Protein AF-A0A842QWT5-F1 (afdb_monomer_lite)

Sequence (102 aa):
MESFHGPCQVLDLCELPLEIHAADLESFEITSGEIILLKTKNSLRGYETFRRDFVPVKLDATRFLIEKGVKTLGVDYLSVKKFGVMRRFMTPLSVPCPCSRD

Structure (mmCIF, N/CA/C/O backbone):
data_AF-A0A842QWT5-F1
#
_entry.id   AF-A0A842QWT5-F1
#
loop_
_atom_site.group_PDB
_atom_site.id
_atom_site.type_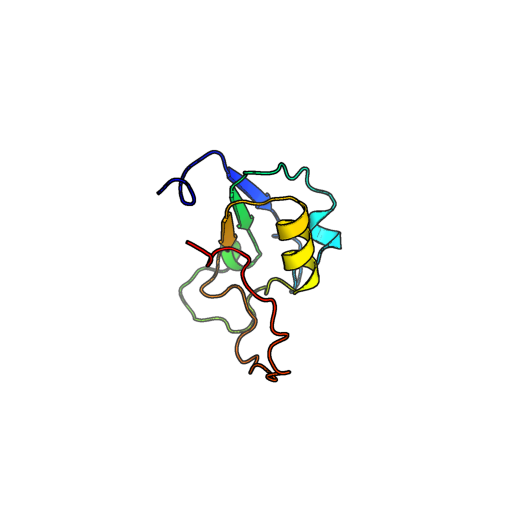symbol
_atom_site.label_atom_id
_atom_site.label_alt_id
_atom_site.label_comp_id
_atom_site.label_asym_id
_atom_site.label_entity_id
_atom_site.label_seq_id
_atom_site.pdbx_PDB_ins_code
_atom_site.Cartn_x
_atom_site.Cartn_y
_atom_site.Cartn_z
_atom_site.occupancy
_atom_site.B_iso_or_equiv
_atom_site.auth_seq_id
_atom_site.auth_comp_id
_atom_site.auth_asym_id
_atom_site.auth_atom_id
_atom_site.pdbx_PDB_model_num
ATOM 1 N N . MET A 1 1 ? -9.092 17.705 10.090 1.00 53.44 1 MET A N 1
ATOM 2 C CA . MET A 1 1 ? -7.684 17.764 9.623 1.00 53.44 1 MET A CA 1
ATOM 3 C C . MET A 1 1 ? -6.842 16.581 10.124 1.00 53.44 1 MET A C 1
ATOM 5 O O . MET A 1 1 ? -5.647 16.533 9.861 1.00 53.44 1 MET A O 1
ATOM 9 N N . GLU A 1 2 ? -7.454 15.597 10.792 1.00 64.06 2 GLU A N 1
ATOM 10 C CA . GLU A 1 2 ? -6.750 14.484 11.441 1.00 64.06 2 GLU A CA 1
ATOM 11 C C . GLU A 1 2 ? -6.324 13.365 10.482 1.00 64.06 2 GLU A C 1
ATOM 13 O O . GLU A 1 2 ? -5.411 12.619 10.801 1.00 64.06 2 GLU A O 1
ATOM 18 N N . SER A 1 3 ? -6.919 13.230 9.293 1.00 66.62 3 SER A N 1
ATOM 19 C CA . SER A 1 3 ? -6.627 12.115 8.371 1.00 66.62 3 SER A CA 1
ATOM 20 C C . SER A 1 3 ? -5.210 12.106 7.788 1.00 66.62 3 SER A C 1
ATOM 22 O O . SER A 1 3 ? -4.721 11.050 7.405 1.00 66.62 3 SER A O 1
ATOM 24 N N . PHE A 1 4 ? -4.528 13.250 7.737 1.00 71.38 4 PHE A N 1
ATOM 25 C CA . PHE A 1 4 ? -3.232 13.378 7.052 1.00 71.38 4 PHE A CA 1
ATOM 26 C C . PHE A 1 4 ? -2.016 13.327 7.984 1.00 71.38 4 PHE A C 1
ATOM 28 O O . PHE A 1 4 ? -0.892 13.460 7.512 1.00 71.38 4 PHE A O 1
ATOM 35 N N . HIS A 1 5 ? -2.222 13.167 9.293 1.00 76.25 5 HIS A N 1
ATOM 36 C CA . HIS A 1 5 ? -1.137 13.100 10.268 1.00 76.25 5 HIS A CA 1
ATOM 37 C C . HIS A 1 5 ? -1.436 12.062 11.353 1.00 76.25 5 HIS A C 1
ATOM 39 O O . HIS A 1 5 ? -2.593 11.834 11.716 1.00 76.25 5 HIS A O 1
ATOM 45 N N . GLY A 1 6 ? -0.386 11.414 11.850 1.00 84.12 6 GLY A N 1
ATOM 46 C CA . GLY A 1 6 ? -0.488 10.346 12.840 1.00 84.12 6 GLY A CA 1
ATOM 47 C C . GLY A 1 6 ? 0.585 9.273 12.647 1.00 84.12 6 GLY A C 1
ATOM 48 O O . GLY A 1 6 ? 1.430 9.413 11.758 1.00 84.12 6 GLY A O 1
ATOM 49 N N . PRO A 1 7 ? 0.562 8.214 13.475 1.00 84.88 7 PRO A N 1
ATOM 50 C CA . PRO A 1 7 ? 1.418 7.052 13.283 1.00 84.88 7 PRO A CA 1
ATOM 51 C C . PRO A 1 7 ? 1.169 6.437 11.905 1.00 84.88 7 PRO A C 1
ATOM 53 O O . PRO A 1 7 ? 0.028 6.334 11.440 1.00 84.88 7 PRO A O 1
ATOM 56 N N . CYS A 1 8 ? 2.261 6.064 11.245 1.00 90.25 8 CYS A N 1
ATOM 57 C CA . CYS A 1 8 ? 2.218 5.442 9.936 1.00 90.25 8 CYS A CA 1
ATOM 58 C C . CYS A 1 8 ? 3.119 4.215 9.890 1.00 90.25 8 CYS A C 1
ATOM 60 O O . CYS A 1 8 ? 4.169 4.176 10.535 1.00 90.25 8 CYS A O 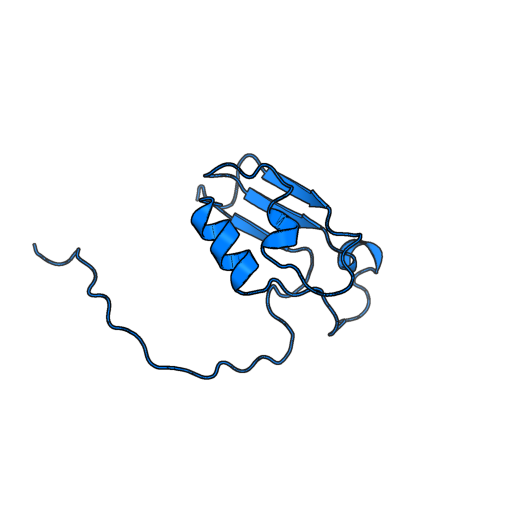1
ATOM 62 N N . GLN A 1 9 ? 2.702 3.238 9.098 1.00 91.50 9 GLN A N 1
ATOM 63 C CA . GLN A 1 9 ? 3.450 2.025 8.825 1.00 91.50 9 GLN A CA 1
ATOM 64 C C . GLN A 1 9 ? 3.814 2.003 7.345 1.00 91.50 9 GLN A C 1
ATOM 66 O O . GLN A 1 9 ? 2.977 2.253 6.474 1.00 91.50 9 GLN A O 1
ATOM 71 N N . VAL A 1 10 ? 5.080 1.708 7.060 1.00 91.00 10 VAL A N 1
ATOM 72 C CA . VAL A 1 10 ? 5.570 1.535 5.692 1.00 91.00 10 VAL A CA 1
ATOM 73 C C . VAL A 1 10 ? 5.618 0.044 5.393 1.00 91.00 10 VAL A C 1
ATOM 75 O O . VAL A 1 10 ? 6.358 -0.690 6.046 1.00 91.00 10 VAL A O 1
ATOM 78 N N . LEU A 1 11 ? 4.839 -0.397 4.409 1.00 90.94 11 LEU A N 1
ATOM 79 C CA . LEU A 1 11 ? 4.868 -1.771 3.915 1.00 90.94 11 LEU A CA 1
ATOM 80 C C . LEU A 1 11 ? 5.860 -1.842 2.758 1.00 90.94 11 LEU A C 1
ATOM 82 O O . LEU A 1 11 ? 5.676 -1.178 1.732 1.00 90.94 11 LEU A O 1
ATOM 86 N N . ASP A 1 12 ? 6.929 -2.618 2.940 1.00 89.12 12 ASP A N 1
ATOM 87 C CA . ASP A 1 12 ? 7.917 -2.838 1.889 1.00 89.12 12 ASP A CA 1
ATOM 88 C C . ASP A 1 12 ? 7.451 -3.965 0.961 1.00 89.12 12 ASP A C 1
ATOM 90 O O . ASP A 1 12 ? 7.410 -5.136 1.330 1.00 89.12 12 ASP A O 1
ATOM 94 N N . LEU A 1 13 ? 7.076 -3.576 -0.255 1.00 87.12 13 LEU A N 1
ATOM 95 C CA . LEU A 1 13 ? 6.597 -4.437 -1.330 1.00 87.12 13 LEU A CA 1
ATOM 96 C C . LEU A 1 13 ? 7.570 -4.402 -2.521 1.00 87.12 13 LEU A C 1
ATOM 98 O O . LEU A 1 13 ? 7.183 -4.677 -3.659 1.00 87.12 13 LEU A O 1
ATOM 102 N N . CYS A 1 14 ? 8.842 -4.045 -2.289 1.00 83.56 14 CYS A N 1
ATOM 103 C CA . CYS A 1 14 ? 9.859 -3.945 -3.339 1.00 83.56 14 CYS A CA 1
ATOM 104 C C . CYS A 1 14 ? 10.154 -5.274 -4.037 1.00 83.56 14 CYS A C 1
ATOM 106 O O . CYS A 1 14 ? 10.705 -5.248 -5.130 1.00 83.56 14 CYS A O 1
ATOM 108 N N . GLU A 1 15 ? 9.789 -6.421 -3.467 1.00 82.06 15 GLU A N 1
ATOM 109 C CA . GLU A 1 15 ? 9.971 -7.723 -4.121 1.00 82.06 15 GLU A CA 1
ATOM 110 C C . GLU A 1 15 ? 8.865 -8.018 -5.150 1.00 82.06 15 GLU A C 1
ATOM 112 O O . GLU A 1 15 ? 9.102 -8.718 -6.144 1.00 82.06 15 GLU A O 1
ATOM 117 N N . LEU A 1 16 ? 7.683 -7.401 -5.007 1.00 79.38 16 LEU A N 1
ATOM 118 C CA . LEU A 1 16 ? 6.539 -7.676 -5.874 1.00 79.38 16 LEU A CA 1
ATOM 119 C C . LEU A 1 16 ? 6.798 -7.225 -7.321 1.00 79.38 16 LEU A C 1
ATOM 121 O O . LEU A 1 16 ? 7.307 -6.127 -7.565 1.00 79.38 16 LEU A O 1
ATOM 125 N N . PRO A 1 17 ? 6.487 -8.071 -8.319 1.00 69.12 17 PRO A N 1
ATOM 126 C CA . PRO A 1 17 ? 6.869 -7.809 -9.696 1.00 69.12 17 PRO A CA 1
ATOM 127 C C . PRO A 1 17 ? 6.023 -6.730 -10.369 1.00 69.12 17 PRO A C 1
ATOM 129 O O . PRO A 1 17 ? 6.615 -5.930 -11.087 1.00 69.12 17 PRO A O 1
ATOM 132 N N . LEU A 1 18 ? 4.696 -6.682 -10.169 1.00 73.38 18 LEU A N 1
ATOM 133 C CA . LEU A 1 18 ? 3.845 -5.765 -10.944 1.00 73.38 18 LEU A CA 1
ATOM 134 C C . LEU A 1 18 ? 2.515 -5.326 -10.317 1.00 73.38 18 LEU A C 1
ATOM 136 O O . LEU A 1 18 ? 2.015 -4.301 -10.762 1.00 73.38 18 LEU A O 1
ATOM 140 N N . GLU A 1 19 ? 1.909 -6.035 -9.360 1.00 81.88 19 GLU A N 1
ATOM 141 C CA . GLU A 1 19 ? 0.564 -5.711 -8.842 1.00 81.88 19 GLU A CA 1
ATOM 142 C C . GLU A 1 19 ? 0.472 -6.029 -7.343 1.00 81.88 19 GLU A C 1
ATOM 144 O O . GLU A 1 19 ? 1.156 -6.939 -6.886 1.00 81.88 19 GLU A O 1
ATOM 149 N N . ILE A 1 20 ? -0.337 -5.266 -6.594 1.00 86.56 20 ILE A N 1
ATOM 150 C CA . ILE A 1 20 ? -0.552 -5.469 -5.149 1.00 86.56 2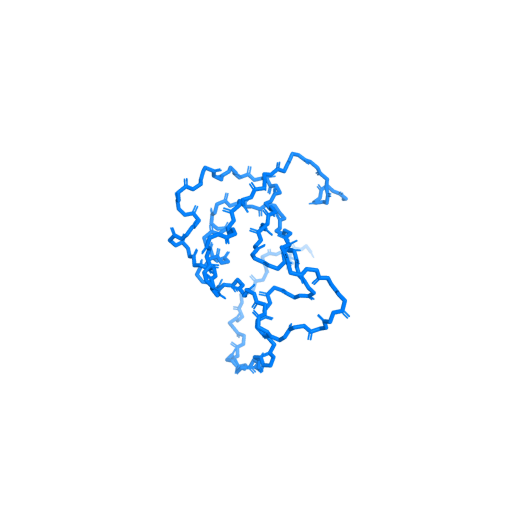0 ILE A CA 1
ATOM 151 C C . ILE A 1 20 ? -1.944 -6.056 -4.942 1.00 86.56 20 ILE A C 1
ATOM 153 O O . ILE A 1 20 ? -2.941 -5.402 -5.277 1.00 86.56 20 ILE A O 1
ATOM 157 N N . HIS A 1 21 ? -1.991 -7.263 -4.384 1.00 90.56 21 HIS A N 1
ATOM 158 C CA . HIS A 1 21 ? -3.193 -8.023 -4.052 1.00 90.56 21 HIS A CA 1
ATOM 159 C C . HIS A 1 21 ? -3.439 -8.081 -2.542 1.00 90.56 21 HIS A C 1
ATOM 161 O O . HIS A 1 21 ? -2.580 -7.721 -1.741 1.00 90.56 21 HIS A O 1
ATOM 167 N N . ALA A 1 22 ? -4.631 -8.534 -2.140 1.00 88.62 22 ALA A N 1
ATOM 168 C CA . ALA A 1 22 ? -4.943 -8.719 -0.719 1.00 88.62 22 ALA A CA 1
ATOM 169 C C . ALA A 1 22 ? -3.991 -9.727 -0.049 1.00 88.62 22 ALA A C 1
ATOM 171 O O . ALA A 1 22 ? -3.493 -9.454 1.038 1.00 88.62 22 ALA A O 1
ATOM 172 N N . ALA A 1 23 ? -3.658 -10.820 -0.743 1.00 89.75 23 ALA A N 1
ATOM 173 C CA . ALA A 1 23 ? -2.746 -11.854 -0.249 1.00 89.75 23 ALA A CA 1
ATOM 174 C C . ALA A 1 23 ? -1.345 -11.315 0.093 1.00 89.75 23 ALA A C 1
ATOM 176 O O . ALA A 1 23 ? -0.715 -11.793 1.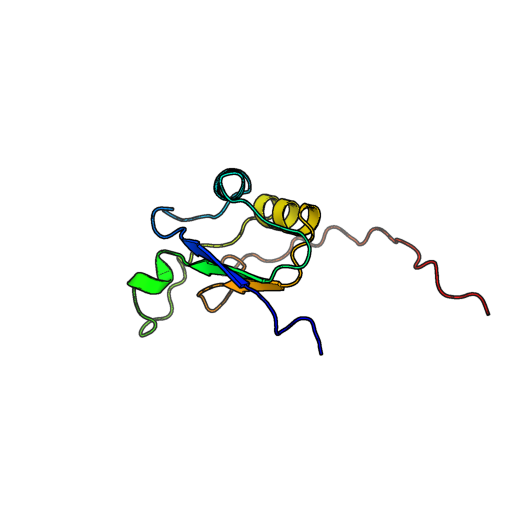031 1.00 89.75 23 ALA A O 1
ATOM 177 N N . ASP A 1 24 ? -0.877 -10.289 -0.625 1.00 88.69 24 ASP A N 1
ATOM 178 C CA . ASP A 1 24 ? 0.412 -9.649 -0.343 1.00 88.69 24 ASP A CA 1
ATOM 179 C C . ASP A 1 24 ? 0.370 -8.789 0.930 1.00 88.69 24 ASP A C 1
ATOM 181 O O . ASP A 1 24 ? 1.407 -8.467 1.499 1.00 88.69 24 ASP A O 1
ATOM 185 N N . LEU A 1 25 ? -0.826 -8.384 1.367 1.00 88.38 25 LEU A N 1
ATOM 186 C CA . LEU A 1 25 ? -1.044 -7.541 2.542 1.00 88.38 25 LEU A CA 1
ATOM 187 C C . LEU A 1 25 ? -1.368 -8.357 3.800 1.00 88.38 25 LEU A C 1
ATOM 189 O O . LEU A 1 25 ? -1.206 -7.853 4.908 1.00 88.38 25 LEU A O 1
ATOM 193 N N . GLU A 1 26 ? -1.804 -9.610 3.648 1.00 88.50 26 GLU A N 1
ATOM 194 C CA . GLU A 1 26 ? -2.192 -10.495 4.755 1.00 88.50 26 GLU A CA 1
ATOM 195 C C . GLU A 1 26 ? -1.037 -10.827 5.707 1.00 88.50 26 GLU A C 1
ATOM 197 O O . GLU A 1 26 ? -1.274 -11.066 6.890 1.00 88.50 26 GLU A O 1
ATOM 202 N N . SER A 1 27 ? 0.207 -10.811 5.221 1.00 88.94 27 SER A N 1
ATOM 203 C CA . SER A 1 27 ? 1.396 -11.051 6.046 1.00 88.94 27 SER A CA 1
ATOM 204 C C . SER A 1 27 ? 1.756 -9.885 6.967 1.00 88.94 27 SER A C 1
ATOM 206 O O . SER A 1 27 ? 2.627 -10.036 7.822 1.00 88.94 27 SER A O 1
ATOM 208 N N . PHE A 1 28 ? 1.141 -8.716 6.778 1.00 89.06 28 PHE A N 1
ATOM 209 C CA . PHE A 1 28 ? 1.418 -7.530 7.576 1.00 89.06 28 PHE A CA 1
ATOM 210 C C . PHE A 1 28 ? 0.364 -7.359 8.669 1.00 89.06 28 PHE A C 1
ATOM 212 O O . PHE A 1 28 ? -0.842 -7.454 8.432 1.00 89.06 28 PHE A O 1
ATOM 219 N N . GLU A 1 29 ? 0.821 -7.047 9.878 1.00 89.44 29 GLU A N 1
ATOM 220 C CA . GLU A 1 29 ? -0.067 -6.568 10.931 1.00 89.44 29 GLU A CA 1
ATOM 221 C C . GLU A 1 29 ? -0.489 -5.139 10.586 1.00 89.44 29 GLU A C 1
ATOM 223 O O . GLU A 1 29 ? 0.356 -4.250 10.519 1.00 89.44 29 GLU A O 1
ATOM 228 N N . ILE A 1 30 ? -1.783 -4.952 10.312 1.00 89.06 30 ILE A N 1
ATOM 229 C CA . ILE A 1 30 ? -2.400 -3.659 9.994 1.00 89.06 30 ILE A CA 1
ATOM 230 C C . ILE A 1 30 ? -3.450 -3.372 11.058 1.00 89.06 30 ILE A C 1
ATOM 232 O O . ILE A 1 30 ? -4.407 -4.145 11.210 1.00 89.06 30 ILE A O 1
ATOM 236 N N . THR A 1 31 ? -3.294 -2.252 11.761 1.00 86.56 31 THR A N 1
ATOM 237 C CA . THR A 1 31 ? -4.214 -1.834 12.819 1.00 86.56 31 THR A CA 1
ATOM 238 C C . THR A 1 31 ? -5.187 -0.776 12.304 1.00 86.56 31 THR A C 1
ATOM 240 O O . THR A 1 31 ? -4.854 0.102 11.505 1.00 86.56 31 THR A O 1
ATOM 243 N N . SER A 1 32 ? -6.428 -0.838 12.785 1.00 87.94 32 SER A N 1
ATOM 244 C CA . SER A 1 32 ? -7.441 0.166 12.462 1.00 87.94 32 SER A CA 1
ATOM 245 C C . SER A 1 32 ? -7.001 1.561 12.920 1.00 87.94 32 SER A C 1
ATOM 247 O O . SER A 1 32 ? -6.552 1.745 14.049 1.00 87.94 32 SER A O 1
ATOM 249 N N . GLY A 1 33 ? -7.198 2.564 12.063 1.00 85.81 33 GLY A N 1
ATOM 250 C CA . GLY A 1 33 ? -6.848 3.962 12.326 1.00 85.81 33 GLY A CA 1
ATOM 251 C C . GLY A 1 33 ? -5.434 4.371 11.903 1.00 85.81 33 GLY A C 1
ATOM 252 O O . GLY A 1 33 ? -5.099 5.553 12.017 1.00 85.81 33 GLY A O 1
ATOM 253 N N . GLU A 1 34 ? -4.627 3.447 11.377 1.00 88.50 34 GLU A N 1
ATOM 254 C CA . GLU A 1 34 ? -3.264 3.731 10.918 1.00 88.50 34 GLU A CA 1
ATOM 255 C C . GLU A 1 34 ? -3.214 4.355 9.519 1.00 88.50 34 GLU A C 1
ATOM 257 O O . GLU A 1 34 ? -4.140 4.243 8.706 1.00 88.50 34 GLU A O 1
ATOM 262 N N . ILE A 1 35 ? -2.098 5.029 9.241 1.00 91.00 35 ILE A N 1
ATOM 263 C CA . ILE A 1 35 ? -1.735 5.499 7.905 1.00 91.00 35 ILE A CA 1
ATOM 264 C C . ILE A 1 35 ? -0.781 4.470 7.292 1.00 91.00 35 ILE A C 1
ATOM 266 O O . ILE A 1 35 ? 0.303 4.236 7.821 1.00 91.00 35 ILE A O 1
ATOM 270 N N . ILE A 1 36 ? -1.160 3.875 6.166 1.00 92.06 36 ILE A N 1
ATOM 271 C CA . ILE A 1 36 ? -0.353 2.866 5.475 1.00 92.06 36 ILE A CA 1
ATOM 272 C C . ILE A 1 36 ? 0.340 3.500 4.275 1.00 92.06 36 ILE A C 1
ATOM 274 O O . ILE A 1 36 ? -0.306 4.133 3.441 1.00 92.06 36 ILE A O 1
ATOM 278 N N . LEU A 1 37 ? 1.654 3.319 4.169 1.00 90.69 37 LEU A N 1
ATOM 279 C CA . LEU A 1 37 ? 2.463 3.764 3.037 1.00 90.69 37 LEU A CA 1
ATOM 280 C C . LEU A 1 37 ? 3.005 2.541 2.293 1.00 90.69 37 LEU A C 1
ATOM 282 O O . LEU A 1 37 ? 3.694 1.712 2.881 1.00 90.69 37 LEU A O 1
ATOM 286 N N . LEU A 1 38 ? 2.707 2.429 1.000 1.00 89.94 38 LEU A N 1
ATOM 287 C CA . LEU A 1 38 ? 3.187 1.333 0.160 1.00 89.94 38 LEU A CA 1
ATOM 288 C C . LEU A 1 38 ? 4.481 1.749 -0.537 1.00 89.94 38 LEU A C 1
ATOM 290 O O . LEU A 1 38 ? 4.481 2.669 -1.360 1.00 89.94 38 LEU A O 1
ATOM 294 N N . LYS A 1 39 ? 5.573 1.053 -0.224 1.00 87.94 39 LYS A N 1
ATOM 295 C CA . LYS A 1 39 ? 6.858 1.206 -0.904 1.00 87.94 39 LYS A CA 1
ATOM 296 C C . LYS A 1 39 ? 7.001 0.085 -1.927 1.00 87.94 39 LYS A C 1
ATOM 298 O O . LYS A 1 39 ? 6.989 -1.086 -1.567 1.00 87.94 39 LYS A O 1
ATOM 303 N N . THR A 1 40 ? 7.123 0.433 -3.200 1.00 84.44 40 THR A N 1
ATOM 304 C CA . THR A 1 40 ? 7.182 -0.519 -4.313 1.00 84.44 40 THR A CA 1
ATOM 305 C C . THR A 1 40 ? 8.504 -0.399 -5.069 1.00 84.44 40 THR A C 1
ATOM 307 O O . THR A 1 40 ? 9.335 0.470 -4.794 1.00 84.44 40 THR A O 1
ATOM 310 N N . LYS A 1 41 ? 8.697 -1.237 -6.098 1.00 80.06 41 LYS A N 1
ATOM 311 C CA . LYS A 1 41 ? 9.840 -1.127 -7.024 1.00 80.06 41 LYS A CA 1
ATOM 312 C C . LYS A 1 41 ? 9.966 0.252 -7.682 1.00 80.06 41 LYS A C 1
ATOM 314 O O . LYS A 1 41 ? 11.047 0.580 -8.168 1.00 80.06 41 LYS A O 1
ATOM 319 N N . ASN A 1 42 ? 8.909 1.070 -7.706 1.00 72.50 42 ASN A N 1
ATOM 320 C CA . ASN A 1 42 ? 8.988 2.436 -8.224 1.00 72.50 42 ASN A CA 1
ATOM 321 C C . ASN A 1 42 ? 9.989 3.291 -7.439 1.00 72.50 42 ASN A C 1
ATOM 323 O O . ASN A 1 42 ? 10.750 4.039 -8.054 1.00 72.50 42 ASN A O 1
ATOM 327 N N . SER A 1 43 ? 10.072 3.101 -6.119 1.00 68.88 43 SER A N 1
ATOM 328 C CA . SER A 1 43 ? 11.035 3.795 -5.256 1.00 68.88 43 SER A CA 1
ATOM 329 C C . SER A 1 43 ? 12.503 3.520 -5.622 1.00 68.88 43 SER A C 1
ATOM 331 O O . SER A 1 43 ? 13.364 4.348 -5.340 1.00 68.88 43 SER A O 1
ATOM 333 N N . LEU A 1 44 ? 12.804 2.394 -6.283 1.00 70.31 44 LEU A N 1
ATOM 334 C CA . LEU A 1 44 ? 14.166 2.012 -6.692 1.00 70.31 44 LEU A CA 1
ATOM 335 C C . LEU A 1 44 ? 14.550 2.510 -8.098 1.00 70.31 44 LEU A C 1
ATOM 337 O O . LEU A 1 44 ? 15.714 2.428 -8.482 1.00 70.31 44 LEU A O 1
ATOM 341 N N . ARG A 1 45 ? 13.585 2.989 -8.896 1.00 67.19 45 ARG A N 1
ATOM 342 C CA . ARG A 1 45 ? 13.760 3.253 -10.341 1.00 67.19 45 ARG A CA 1
ATOM 343 C C . ARG A 1 45 ? 13.900 4.737 -10.704 1.00 67.19 45 ARG A C 1
ATOM 345 O O . ARG A 1 45 ? 14.117 5.032 -11.883 1.00 67.19 45 ARG A O 1
ATOM 352 N N . GLY A 1 46 ? 13.792 5.635 -9.718 1.00 64.12 46 GLY A N 1
ATOM 353 C CA . GLY A 1 46 ? 13.849 7.092 -9.889 1.00 64.12 46 GLY A CA 1
ATOM 354 C C . GLY A 1 46 ? 12.633 7.686 -10.623 1.00 64.12 46 GLY A C 1
ATOM 355 O O . GLY A 1 46 ? 11.861 6.971 -11.262 1.00 64.12 46 GLY A O 1
ATOM 356 N N . TYR A 1 47 ? 12.468 9.013 -10.546 1.00 65.81 47 TYR A N 1
ATOM 357 C CA . TYR A 1 47 ? 11.302 9.742 -11.089 1.00 65.81 47 TYR A CA 1
ATOM 358 C C . TYR A 1 47 ? 11.589 10.536 -12.375 1.00 65.81 47 TYR A C 1
ATOM 360 O O . TYR A 1 47 ? 10.741 11.300 -12.826 1.00 65.81 47 TYR A O 1
ATOM 368 N N . GLU A 1 48 ? 12.765 10.369 -12.985 1.00 66.44 48 GLU A N 1
ATOM 369 C CA . GLU A 1 48 ? 13.196 11.179 -14.139 1.00 66.44 48 GLU A CA 1
ATOM 370 C C . GLU A 1 48 ? 12.363 10.943 -15.408 1.00 66.44 48 GLU A C 1
ATOM 372 O O . GLU A 1 48 ? 12.296 11.800 -16.286 1.00 66.44 48 GLU A O 1
ATOM 377 N N . THR A 1 49 ? 11.702 9.788 -15.514 1.00 68.44 49 THR A N 1
ATOM 378 C CA . THR A 1 49 ? 10.855 9.432 -16.658 1.00 68.44 49 THR A CA 1
ATOM 379 C C . THR A 1 49 ? 9.493 8.931 -16.194 1.00 68.44 49 THR A C 1
ATOM 381 O O . THR A 1 49 ? 9.389 8.109 -15.282 1.00 68.44 49 THR A O 1
ATOM 384 N N . PHE A 1 50 ? 8.425 9.409 -16.843 1.00 67.31 50 PHE A N 1
ATOM 385 C CA . PHE A 1 50 ? 7.082 8.886 -16.605 1.00 67.31 50 PHE A CA 1
ATOM 386 C C . PHE A 1 50 ? 6.996 7.441 -17.100 1.00 67.31 50 PHE A C 1
ATOM 388 O O . PHE A 1 50 ? 7.125 7.157 -18.294 1.00 67.31 50 PHE A O 1
ATOM 395 N N . ARG A 1 51 ? 6.752 6.524 -16.169 1.00 66.31 51 ARG A N 1
ATOM 396 C CA . ARG A 1 51 ? 6.643 5.090 -16.400 1.00 66.31 51 ARG A CA 1
ATOM 397 C C . ARG A 1 51 ? 5.180 4.691 -16.317 1.00 66.31 51 ARG A C 1
ATOM 399 O O . ARG A 1 51 ? 4.481 5.010 -15.363 1.00 66.31 51 ARG A O 1
ATOM 406 N N . ARG A 1 52 ? 4.698 4.010 -17.356 1.00 65.56 52 ARG A N 1
ATOM 407 C CA . ARG A 1 52 ? 3.305 3.536 -17.451 1.00 65.56 52 ARG A CA 1
ATOM 408 C C . ARG A 1 52 ? 3.110 2.156 -16.809 1.00 65.56 52 ARG A C 1
ATOM 410 O O . ARG A 1 52 ? 1.973 1.738 -16.620 1.00 65.56 52 ARG A O 1
ATOM 417 N N . ASP A 1 53 ? 4.207 1.487 -16.467 1.00 65.50 53 ASP A N 1
ATOM 418 C CA . ASP A 1 53 ? 4.323 0.172 -15.826 1.00 65.50 53 ASP A CA 1
ATOM 419 C C . ASP A 1 53 ? 4.443 0.252 -14.292 1.00 65.50 53 ASP A C 1
ATOM 421 O O . ASP A 1 53 ? 5.046 -0.620 -13.674 1.00 65.50 53 ASP A O 1
ATOM 425 N N . PHE A 1 54 ? 3.899 1.296 -13.661 1.00 69.12 54 PHE A N 1
ATOM 426 C CA . PHE A 1 54 ? 3.885 1.381 -12.200 1.00 69.12 54 PHE A CA 1
ATOM 427 C C . PHE A 1 54 ? 2.975 0.321 -11.579 1.00 69.12 54 PHE A C 1
ATOM 429 O O . PHE A 1 54 ? 1.956 -0.053 -12.162 1.00 69.12 54 PHE A O 1
ATOM 436 N N . VAL A 1 55 ? 3.335 -0.110 -10.370 1.00 73.75 55 VAL A N 1
ATOM 437 C CA . VAL A 1 55 ? 2.605 -1.111 -9.589 1.00 73.75 55 VAL A CA 1
ATOM 438 C C . VAL A 1 55 ? 1.237 -0.553 -9.161 1.00 73.75 55 VAL A C 1
ATOM 440 O O . VAL A 1 55 ? 1.193 0.367 -8.343 1.00 73.75 55 VAL A O 1
ATOM 443 N N . PRO A 1 56 ? 0.105 -1.048 -9.698 1.00 79.00 56 PRO A N 1
ATOM 444 C CA . PRO A 1 56 ? -1.214 -0.597 -9.294 1.00 79.00 56 PRO A CA 1
ATOM 445 C C . PRO A 1 56 ? -1.711 -1.375 -8.070 1.00 79.00 56 PRO A C 1
ATOM 447 O O . PRO A 1 56 ? -1.465 -2.576 -7.927 1.00 79.00 56 PRO A O 1
ATOM 450 N N . VAL A 1 57 ? -2.502 -0.700 -7.235 1.00 83.00 57 VAL A N 1
ATOM 451 C CA . VAL A 1 57 ? -3.244 -1.345 -6.146 1.00 83.00 57 VAL A CA 1
ATOM 452 C C . VAL A 1 57 ? -4.527 -1.933 -6.724 1.00 83.00 57 VAL A C 1
ATOM 454 O O . VAL A 1 57 ? -5.323 -1.228 -7.358 1.00 83.00 57 VAL A O 1
ATOM 457 N N . LYS A 1 58 ? -4.733 -3.239 -6.549 1.00 87.38 58 LYS A N 1
ATOM 458 C CA . LYS A 1 58 ? -5.931 -3.919 -7.044 1.00 87.38 58 LYS A CA 1
ATOM 459 C C . LYS A 1 58 ? -7.137 -3.676 -6.135 1.00 87.38 58 LYS A C 1
ATOM 461 O O . LYS A 1 58 ? -7.038 -3.157 -5.021 1.00 87.38 58 LYS A O 1
ATOM 466 N N . LEU A 1 59 ? -8.322 -4.000 -6.653 1.00 85.94 59 LEU A N 1
ATOM 467 C CA . LEU A 1 59 ? -9.582 -3.756 -5.948 1.00 85.94 59 LEU A CA 1
ATOM 468 C C . LEU A 1 59 ? -9.714 -4.615 -4.683 1.00 85.94 59 LEU A C 1
ATOM 470 O O . LEU A 1 59 ? -10.238 -4.134 -3.686 1.00 85.94 59 LEU A O 1
ATOM 474 N N . ASP A 1 60 ? -9.246 -5.858 -4.725 1.00 89.44 60 ASP A N 1
ATOM 475 C CA . ASP A 1 60 ? -9.163 -6.770 -3.580 1.00 89.44 60 ASP A CA 1
ATOM 476 C C . ASP A 1 60 ? -8.246 -6.211 -2.484 1.00 89.44 60 ASP A C 1
ATOM 478 O O . ASP A 1 60 ? -8.689 -6.089 -1.347 1.00 89.44 60 ASP A O 1
ATOM 482 N N . ALA A 1 61 ? -7.040 -5.753 -2.832 1.00 88.31 61 ALA A N 1
ATOM 483 C CA . ALA A 1 61 ? -6.141 -5.084 -1.888 1.00 88.31 61 ALA 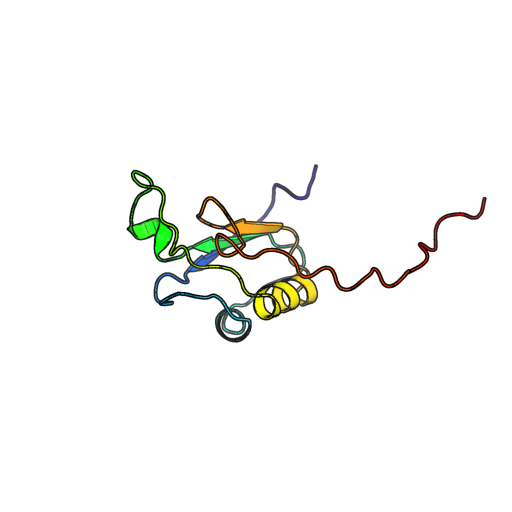A CA 1
ATOM 484 C C . ALA A 1 61 ? -6.790 -3.837 -1.263 1.00 88.31 61 ALA A C 1
ATOM 486 O O . ALA A 1 61 ? -6.704 -3.602 -0.060 1.00 88.31 61 ALA A O 1
ATOM 487 N N . THR A 1 62 ? -7.507 -3.054 -2.076 1.00 86.75 62 THR A N 1
ATOM 488 C CA . THR A 1 62 ? -8.230 -1.869 -1.589 1.00 86.75 62 THR A CA 1
ATOM 489 C C . THR A 1 62 ? -9.334 -2.249 -0.599 1.00 86.75 62 THR A C 1
ATOM 491 O O . THR A 1 62 ? -9.489 -1.589 0.424 1.00 86.75 62 THR A O 1
ATOM 494 N N . ARG A 1 63 ? -10.102 -3.309 -0.884 1.00 88.56 63 ARG A N 1
ATOM 495 C CA . ARG A 1 63 ? -11.155 -3.805 0.016 1.00 88.56 63 ARG A CA 1
ATOM 496 C C . ARG A 1 63 ? -10.577 -4.306 1.331 1.00 88.56 63 ARG A C 1
ATOM 498 O O . ARG A 1 63 ? -11.083 -3.917 2.375 1.00 88.56 63 ARG A O 1
ATOM 505 N N . PHE A 1 64 ? -9.485 -5.064 1.275 1.00 89.88 64 PHE A N 1
ATOM 506 C CA . PHE A 1 64 ? -8.783 -5.547 2.462 1.00 89.88 64 PHE A CA 1
ATOM 507 C C . PHE A 1 64 ? -8.370 -4.395 3.392 1.00 89.88 64 PHE A C 1
ATOM 509 O O . PHE A 1 64 ? -8.653 -4.425 4.586 1.00 89.88 64 PHE A O 1
ATOM 516 N N . LEU A 1 65 ? -7.778 -3.328 2.844 1.00 88.44 65 LEU A N 1
ATOM 517 C CA . LEU A 1 65 ? -7.368 -2.156 3.631 1.00 88.44 65 LEU A CA 1
ATOM 518 C C . LEU A 1 65 ? -8.561 -1.398 4.242 1.00 88.44 65 LEU A C 1
ATOM 520 O O . LEU A 1 65 ? -8.467 -0.913 5.369 1.00 88.44 65 LEU A O 1
ATOM 524 N N . ILE A 1 66 ? -9.688 -1.316 3.526 1.00 89.44 66 ILE A N 1
ATOM 525 C CA . ILE A 1 66 ? -10.928 -0.717 4.046 1.00 89.44 66 ILE A CA 1
ATOM 526 C C . ILE A 1 66 ? -11.482 -1.554 5.204 1.00 89.44 66 ILE A C 1
ATOM 528 O O . ILE A 1 66 ? -11.830 -0.998 6.242 1.00 89.44 66 ILE A O 1
ATOM 532 N N . GLU A 1 67 ? -11.536 -2.878 5.047 1.00 90.25 67 GLU A N 1
ATOM 533 C CA . GLU A 1 67 ? -12.012 -3.805 6.083 1.00 90.25 67 GLU A CA 1
ATOM 534 C C . GLU A 1 67 ? -11.129 -3.774 7.337 1.00 90.25 67 GLU A C 1
ATOM 536 O O . GLU A 1 67 ? -11.637 -3.880 8.451 1.00 90.25 67 GLU A O 1
ATOM 541 N N . LYS A 1 68 ? -9.818 -3.551 7.176 1.00 89.56 68 LYS A N 1
ATOM 542 C CA . LYS A 1 68 ? -8.876 -3.344 8.287 1.00 89.56 68 LYS A CA 1
ATOM 543 C C . LYS A 1 68 ? -9.001 -1.977 8.969 1.00 89.56 68 LYS A C 1
ATOM 545 O O . LYS A 1 68 ? -8.369 -1.767 9.999 1.00 89.56 68 LYS A O 1
ATOM 550 N N . GLY A 1 69 ? -9.808 -1.057 8.438 1.00 89.31 69 GLY A N 1
ATOM 551 C CA . GLY A 1 69 ? -10.029 0.261 9.036 1.00 89.31 69 GLY A CA 1
ATOM 552 C C . GLY A 1 69 ? -8.870 1.237 8.830 1.00 89.31 69 GLY A C 1
ATOM 553 O O . GLY A 1 69 ? -8.649 2.115 9.666 1.00 89.31 69 GLY A O 1
ATOM 554 N N . VAL A 1 70 ? -8.108 1.094 7.741 1.00 89.25 70 VAL A N 1
ATOM 555 C CA . VAL A 1 70 ? -7.004 2.009 7.414 1.00 89.25 70 VAL A CA 1
ATOM 556 C C . VAL A 1 70 ? -7.538 3.427 7.206 1.00 89.25 70 VAL A C 1
ATOM 558 O O . VAL A 1 70 ? -8.481 3.652 6.445 1.00 89.25 70 VAL A O 1
ATOM 561 N N . LYS A 1 71 ? -6.909 4.402 7.867 1.00 87.88 71 LYS A N 1
ATOM 562 C CA . LYS A 1 71 ? -7.309 5.815 7.821 1.00 87.88 71 LYS A CA 1
ATOM 563 C C . LYS A 1 71 ? -6.930 6.463 6.494 1.00 87.88 71 LYS A C 1
ATOM 565 O O . L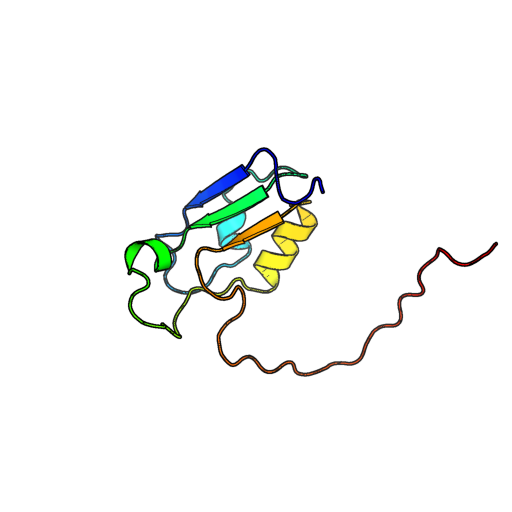YS A 1 71 ? -7.724 7.200 5.913 1.00 87.88 71 LYS A O 1
ATOM 570 N N . THR A 1 72 ? -5.705 6.192 6.044 1.00 86.62 72 THR A N 1
ATOM 571 C CA . THR A 1 72 ? -5.092 6.825 4.872 1.00 86.62 72 THR A CA 1
ATOM 572 C C . THR A 1 72 ? -4.131 5.857 4.198 1.00 86.62 72 THR A C 1
ATOM 574 O O . THR A 1 72 ? -3.352 5.192 4.875 1.00 86.62 72 THR A O 1
ATOM 577 N N . LEU A 1 73 ? -4.163 5.818 2.864 1.00 88.00 73 LEU A N 1
ATOM 578 C CA . LEU A 1 73 ? -3.235 5.049 2.039 1.00 88.00 73 LEU A CA 1
ATOM 579 C C . LEU A 1 73 ? -2.350 6.000 1.227 1.00 88.00 73 LEU A C 1
ATOM 581 O O . LEU A 1 73 ? -2.859 6.801 0.442 1.00 88.00 73 LEU A O 1
ATOM 585 N N . GLY A 1 74 ? -1.036 5.895 1.397 1.00 87.00 74 GLY A N 1
ATOM 586 C CA . GLY A 1 74 ? -0.035 6.556 0.567 1.00 87.00 74 GLY A CA 1
ATOM 587 C C . GLY A 1 74 ? 0.622 5.570 -0.393 1.00 87.00 74 GLY A C 1
ATOM 588 O O . GLY A 1 74 ? 0.885 4.422 -0.038 1.00 87.00 74 GLY A O 1
ATOM 589 N N . VAL A 1 75 ? 0.900 6.027 -1.611 1.00 84.00 75 VAL A N 1
ATOM 590 C CA . VAL A 1 75 ? 1.627 5.259 -2.628 1.00 84.00 75 VAL A CA 1
ATOM 591 C C . VAL A 1 75 ? 2.831 6.041 -3.125 1.00 84.00 75 VAL A C 1
ATOM 593 O O . VAL A 1 75 ? 2.824 7.271 -3.129 1.00 84.00 75 VAL A O 1
ATOM 596 N N . ASP A 1 76 ? 3.846 5.321 -3.585 1.00 75.19 76 ASP A N 1
ATOM 597 C CA . ASP A 1 76 ? 5.119 5.864 -4.059 1.00 75.19 76 ASP A CA 1
ATOM 598 C C . ASP A 1 76 ? 5.134 6.197 -5.564 1.00 75.19 76 ASP A C 1
ATOM 600 O O . ASP A 1 76 ? 6.190 6.249 -6.194 1.00 75.19 76 ASP A O 1
ATOM 604 N N . TYR A 1 77 ? 3.964 6.431 -6.173 1.00 75.12 77 TYR A N 1
ATOM 605 C CA . TYR A 1 77 ? 3.872 6.821 -7.579 1.00 75.12 77 TYR A CA 1
ATOM 606 C C . TYR A 1 77 ? 2.712 7.766 -7.876 1.00 75.12 77 TYR A C 1
ATOM 608 O O . TYR A 1 77 ? 1.764 7.897 -7.106 1.00 75.12 77 TYR A O 1
ATOM 616 N N . LEU A 1 78 ? 2.770 8.394 -9.054 1.00 67.44 78 LEU A N 1
ATOM 617 C CA . LEU A 1 78 ? 1.825 9.416 -9.521 1.00 67.44 78 LEU A CA 1
ATOM 618 C C . LEU A 1 78 ? 0.359 8.942 -9.601 1.00 67.44 78 LEU A C 1
ATOM 620 O O . LEU A 1 78 ? -0.536 9.761 -9.808 1.00 67.44 78 LEU A O 1
ATOM 624 N N . SER A 1 79 ? 0.082 7.639 -9.465 1.00 65.62 79 SER A N 1
ATOM 625 C CA . SER A 1 79 ? -1.280 7.117 -9.390 1.00 65.62 79 SER A CA 1
ATOM 626 C C . SER A 1 79 ? -1.372 5.786 -8.642 1.00 65.62 79 SER A C 1
ATOM 628 O O . SER A 1 79 ? -0.500 4.933 -8.756 1.00 65.62 79 SER A O 1
ATOM 630 N N . VAL A 1 80 ? -2.499 5.582 -7.953 1.00 63.56 80 VAL A N 1
ATOM 631 C CA . VAL A 1 80 ? -2.928 4.304 -7.347 1.00 63.56 80 VAL A CA 1
ATOM 632 C C . VAL A 1 80 ? -3.523 3.323 -8.366 1.00 63.56 80 VAL A C 1
ATOM 634 O O . VAL A 1 80 ? -3.568 2.119 -8.116 1.00 63.56 80 VAL A O 1
ATOM 637 N N . LYS A 1 81 ? -4.016 3.816 -9.513 1.00 59.56 81 LYS A N 1
ATOM 638 C CA . LYS A 1 81 ? -4.711 3.008 -10.531 1.00 59.56 81 LYS A CA 1
ATOM 639 C C . LYS A 1 81 ? -3.877 2.885 -11.786 1.00 59.56 81 LYS A C 1
ATOM 641 O O . LYS A 1 81 ? -3.351 3.885 -12.247 1.00 59.56 81 LYS A O 1
ATOM 646 N N . LYS A 1 82 ? -3.867 1.695 -12.394 1.00 61.56 82 LYS A N 1
ATOM 647 C CA . LYS A 1 82 ? -3.185 1.436 -13.669 1.00 61.56 82 LYS A CA 1
ATOM 648 C C . LYS A 1 82 ? -3.554 2.490 -14.721 1.00 61.56 82 LYS A C 1
ATOM 650 O O . LYS A 1 82 ? -4.727 2.836 -14.891 1.00 61.56 82 LYS A O 1
ATOM 655 N N . PHE A 1 83 ? -2.545 2.984 -15.433 1.00 48.53 83 PHE A N 1
ATOM 656 C CA . PHE A 1 83 ? -2.724 3.962 -16.502 1.00 48.53 83 PHE A CA 1
ATOM 657 C C . PHE A 1 83 ? -3.673 3.418 -17.584 1.00 48.53 83 PHE A C 1
ATOM 659 O O . PHE A 1 83 ? -3.487 2.305 -18.073 1.00 48.53 83 PHE A O 1
ATOM 666 N N . GLY A 1 84 ? -4.692 4.198 -17.958 1.00 53.16 84 GLY A N 1
ATOM 667 C CA . GLY A 1 84 ? -5.604 3.861 -19.059 1.00 53.16 84 GLY A CA 1
ATOM 668 C C . GLY A 1 84 ? -6.814 2.983 -18.710 1.00 53.16 84 GLY A C 1
ATOM 669 O O . GLY A 1 84 ? -7.539 2.583 -19.618 1.00 53.16 84 GLY A O 1
ATOM 670 N N . VAL A 1 85 ? -7.092 2.693 -17.430 1.00 53.47 85 VAL A N 1
ATOM 671 C CA . VAL A 1 85 ? -8.322 1.966 -17.056 1.00 53.47 85 VAL A CA 1
ATOM 672 C C . VAL A 1 85 ? -9.527 2.914 -17.092 1.00 53.47 85 VAL A C 1
ATOM 674 O O . VAL A 1 85 ? -9.820 3.629 -16.132 1.00 53.47 85 VAL A O 1
ATOM 677 N N . MET A 1 86 ? -10.240 2.919 -18.218 1.00 38.81 86 MET A N 1
ATOM 678 C CA . MET A 1 86 ? -11.523 3.605 -18.378 1.00 38.81 86 MET A CA 1
ATOM 679 C C . MET A 1 86 ? -12.599 2.873 -17.559 1.00 38.81 86 MET A C 1
ATOM 681 O O . MET A 1 86 ? -12.774 1.661 -17.688 1.00 38.81 86 MET A O 1
ATOM 685 N N . ARG A 1 87 ? -13.320 3.590 -16.686 1.00 45.81 87 ARG A N 1
ATOM 686 C CA . ARG A 1 87 ? -14.424 3.003 -15.908 1.00 45.81 87 ARG A CA 1
ATOM 687 C C . ARG A 1 87 ? -15.524 2.531 -16.862 1.00 45.81 87 ARG A C 1
ATOM 689 O O . ARG A 1 87 ? -16.153 3.353 -17.521 1.00 45.81 87 ARG A O 1
ATOM 696 N N . ARG A 1 88 ? -15.834 1.232 -16.862 1.00 39.38 88 ARG A N 1
ATOM 697 C CA . ARG A 1 88 ? -17.177 0.766 -17.229 1.00 39.38 88 ARG A CA 1
ATOM 698 C C . ARG A 1 88 ? -18.094 1.213 -16.087 1.00 39.38 88 ARG A C 1
ATOM 700 O O . ARG A 1 88 ? -18.031 0.654 -14.996 1.00 39.38 88 ARG A O 1
ATOM 707 N N . PHE A 1 89 ? -18.868 2.274 -16.298 1.00 41.44 89 PHE A N 1
ATOM 708 C CA . PHE A 1 89 ? -19.946 2.644 -15.386 1.00 41.44 89 PHE A CA 1
ATOM 709 C C . PHE A 1 89 ? -20.992 1.521 -15.418 1.00 41.44 89 PHE A C 1
ATOM 711 O O . PHE A 1 89 ? -21.795 1.444 -16.341 1.00 41.44 89 PHE A O 1
ATOM 718 N N . MET A 1 90 ? -20.961 0.627 -14.433 1.00 38.97 90 MET A N 1
ATOM 719 C CA . MET A 1 90 ? -22.192 -0.001 -13.963 1.00 38.97 90 MET A CA 1
ATOM 720 C C . MET A 1 90 ? -22.805 0.970 -12.949 1.00 38.97 90 MET A C 1
ATOM 722 O O . MET A 1 90 ? -22.117 1.483 -12.070 1.00 38.97 90 MET A O 1
ATOM 726 N N . THR A 1 91 ? -24.064 1.306 -13.199 1.00 45.50 91 THR A N 1
ATOM 727 C CA . THR A 1 91 ? -24.926 2.313 -12.564 1.00 45.50 91 THR A CA 1
ATOM 728 C C . THR A 1 91 ? -24.952 2.284 -11.026 1.00 45.50 91 THR A C 1
ATOM 730 O O . THR A 1 91 ? -24.658 1.252 -10.424 1.00 45.50 91 THR A O 1
ATOM 733 N N . PRO A 1 92 ? -25.316 3.407 -10.372 1.00 49.75 92 PRO A N 1
ATOM 734 C CA . PRO A 1 92 ? -25.241 3.543 -8.922 1.00 49.75 92 PRO A CA 1
ATOM 735 C C . PRO A 1 92 ? -26.357 2.744 -8.242 1.00 49.75 92 PRO A C 1
ATOM 737 O O . PRO A 1 92 ? -27.536 2.952 -8.521 1.00 49.75 92 PRO A O 1
ATOM 740 N N . LEU A 1 93 ? -25.991 1.865 -7.309 1.00 43.28 93 LEU A N 1
ATOM 741 C CA . LEU A 1 93 ? -26.920 1.421 -6.275 1.00 43.28 93 LEU A CA 1
ATOM 742 C C . LEU A 1 93 ? -27.207 2.627 -5.376 1.00 43.28 93 LEU A C 1
ATOM 744 O O . LEU A 1 93 ? -26.319 3.144 -4.698 1.00 43.28 93 LEU A O 1
ATOM 748 N N . SER A 1 94 ? -28.450 3.093 -5.421 1.00 47.09 94 SER A N 1
ATOM 749 C CA . SER A 1 94 ? -29.028 4.062 -4.500 1.00 47.09 94 SER A CA 1
ATOM 750 C C . SER A 1 94 ? -29.010 3.497 -3.079 1.00 47.09 94 SER A C 1
ATOM 752 O O . SER A 1 94 ? -29.896 2.733 -2.699 1.00 47.09 94 SER A O 1
ATOM 754 N N . VAL A 1 95 ? -28.009 3.867 -2.287 1.00 49.72 95 VAL A N 1
ATOM 755 C CA . VAL A 1 95 ? -28.087 3.769 -0.827 1.00 49.72 95 VAL A CA 1
ATOM 756 C C . VAL A 1 95 ? -28.629 5.101 -0.305 1.00 49.72 95 VAL A C 1
ATOM 758 O O . VAL A 1 95 ? -27.963 6.123 -0.469 1.00 49.72 95 VAL A O 1
ATOM 761 N N . PRO A 1 96 ? -29.847 5.150 0.259 1.00 40.25 96 PRO A N 1
ATOM 762 C CA . PRO A 1 96 ? -30.345 6.374 0.867 1.00 40.25 96 PRO A CA 1
ATOM 763 C C . PRO A 1 96 ? -29.539 6.677 2.136 1.00 40.25 96 PRO A C 1
ATOM 765 O O . PRO A 1 96 ? -29.448 5.852 3.045 1.00 40.25 96 PRO A O 1
ATOM 768 N N . CYS A 1 97 ? -28.946 7.871 2.186 1.00 39.22 97 CYS A N 1
ATOM 769 C CA . CYS A 1 97 ? -28.318 8.422 3.382 1.00 39.22 97 CYS A CA 1
ATOM 770 C C . CYS A 1 97 ? -29.369 8.563 4.504 1.00 39.22 97 CYS A C 1
ATOM 772 O O . CYS A 1 97 ? -30.408 9.180 4.268 1.00 39.22 97 CYS A O 1
ATOM 774 N N . PRO A 1 98 ? -29.122 8.063 5.729 1.00 44.28 98 PRO A N 1
ATOM 775 C CA . PRO A 1 98 ? -30.108 8.099 6.812 1.00 44.28 98 PRO A CA 1
ATOM 776 C C . PRO A 1 98 ? -30.211 9.449 7.549 1.00 44.28 98 PRO A C 1
ATOM 778 O O . PRO A 1 98 ? -30.978 9.559 8.500 1.00 44.28 98 PRO A O 1
ATOM 781 N N . CYS A 1 99 ? -29.495 10.493 7.124 1.00 45.44 99 CYS A N 1
ATOM 782 C CA . CYS A 1 99 ? -29.477 11.796 7.801 1.00 45.44 99 CYS A CA 1
ATOM 783 C C . CYS A 1 99 ? -30.197 12.880 6.986 1.00 45.44 99 CYS A C 1
ATOM 785 O O . CYS A 1 99 ? -29.562 13.743 6.389 1.00 45.44 99 CYS A O 1
ATOM 787 N N . SER A 1 100 ? -31.526 12.819 6.917 1.00 49.84 100 SER A N 1
ATOM 788 C CA . SER A 1 100 ? -32.368 13.978 6.566 1.00 49.84 100 SER A CA 1
ATOM 789 C C . SER A 1 100 ? -33.801 13.757 7.051 1.00 49.84 100 SER A C 1
ATOM 791 O O . SER A 1 100 ? -34.703 13.421 6.288 1.00 49.84 100 SER A O 1
ATOM 793 N N . ARG A 1 101 ? -33.985 13.906 8.363 1.00 45.78 101 ARG A N 1
ATOM 794 C CA . ARG A 1 101 ? -35.265 14.219 9.002 1.00 45.78 101 ARG A CA 1
ATOM 795 C C . ARG A 1 101 ? -34.961 15.028 10.262 1.00 45.78 101 ARG A C 1
ATOM 797 O O . ARG A 1 101 ? -34.719 14.443 11.308 1.00 45.78 101 ARG A O 1
ATOM 804 N N . ASP A 1 102 ? -34.929 16.341 10.077 1.00 45.31 102 ASP A N 1
ATOM 805 C CA . ASP A 1 102 ? -35.451 17.354 10.998 1.00 45.31 102 ASP A CA 1
ATOM 806 C C . ASP A 1 102 ? -36.262 18.337 10.142 1.00 45.31 102 ASP A C 1
ATOM 808 O O . ASP A 1 102 ? -35.781 18.654 9.024 1.00 45.31 102 ASP A O 1
#

Radius of gyration: 16.27 Å; chains: 1; bounding box: 50×30×32 Å

Foldseek 3Di:
DPLPDDAADEDEAQVPDAEDALVSCVVDDQAAPHEYEYDYVLVVVDDPDDDLRHYAYDPRNVVNCVVRNHSHYHYPDPDNHRPPDDDPDPDDDDDDDPPDDD

pLDDT: mean 73.77, std 16.9, range [38.81, 92.06]

Secondary structure (DSSP, 8-state):
-GGGSS-EEEEE-TT-SS-B-HHHHTTS---TTPEEEEE-GGGGS-SSS--S---PBPHHHHHHHHHTT-SEEEESSS-SS-TT-----PPP-----S----